Protein AF-A0A358SL90-F1 (afdb_monomer_lite)

Secondary structure (DSSP, 8-state):
-PPPGGGS-------HHHHHHHHHHHTTS------HHHHHHHHHHHHTTTTT-SSS--HHHHHHHHHHSB-TTS-B--S-------

Radius of gyration: 14.64 Å; chains: 1; bounding box: 29×37×32 Å

Foldseek 3Di:
DDAAAVRDQQAPDDDPVVVVVVVVVCVPPDDDDDDPVLVVLVVCLNRRVVPPDNDADDPQQQVCLVVPCAGNVRGRHNDHGHDDDD

Structure (mmCIF, N/CA/C/O backbone):
data_AF-A0A358SL90-F1
#
_entry.id   AF-A0A358SL90-F1
#
loop_
_atom_site.group_PDB
_atom_site.id
_atom_site.type_symbol
_atom_site.label_atom_id
_atom_site.label_alt_id
_atom_site.label_comp_id
_atom_site.label_asym_id
_atom_site.label_entity_id
_atom_site.label_seq_id
_atom_site.pdbx_PDB_ins_code
_atom_site.Cartn_x
_atom_site.Cartn_y
_atom_site.Cartn_z
_atom_site.occupancy
_atom_site.B_iso_or_equiv
_atom_site.auth_seq_id
_atom_site.auth_comp_id
_atom_site.auth_asym_id
_atom_site.auth_atom_id
_atom_site.pdbx_PDB_model_num
ATOM 1 N N . MET A 1 1 ? -3.189 -23.311 13.703 1.00 70.56 1 MET A N 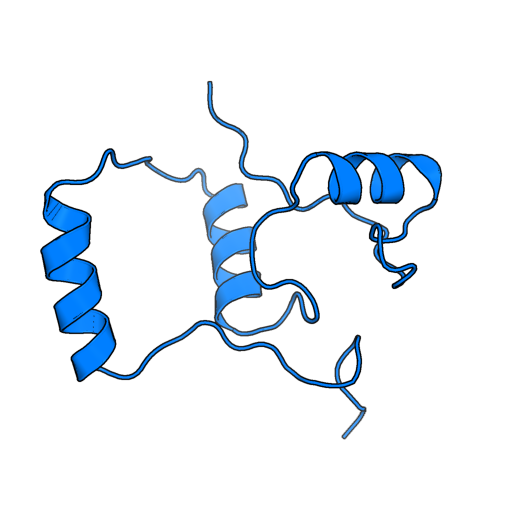1
ATOM 2 C CA . MET A 1 1 ? -2.873 -22.123 12.880 1.00 70.56 1 MET A CA 1
ATOM 3 C C . MET A 1 1 ? -4.115 -21.254 12.827 1.00 70.56 1 MET A C 1
ATOM 5 O O . MET A 1 1 ? -5.190 -21.802 12.621 1.00 70.56 1 MET A O 1
ATOM 9 N N . THR A 1 2 ? -3.997 -19.956 13.099 1.00 84.75 2 THR A N 1
ATOM 10 C CA . THR A 1 2 ? -5.122 -19.011 13.045 1.00 84.75 2 THR A CA 1
ATOM 11 C C . THR A 1 2 ? -5.374 -18.556 11.609 1.00 84.75 2 THR A C 1
ATOM 13 O O . THR A 1 2 ? -4.456 -18.520 10.789 1.00 84.75 2 THR A O 1
ATOM 16 N N . THR A 1 3 ? -6.627 -18.235 11.290 1.00 90.12 3 THR A N 1
ATOM 17 C CA . THR A 1 3 ? -7.007 -17.729 9.966 1.00 90.12 3 THR A CA 1
ATOM 18 C C . THR A 1 3 ? -6.376 -16.351 9.727 1.00 90.12 3 THR A C 1
ATOM 20 O O . THR A 1 3 ? -6.446 -15.506 10.623 1.00 90.12 3 THR A O 1
ATOM 23 N N . PRO A 1 4 ? -5.784 -16.086 8.545 1.00 91.44 4 PRO A N 1
ATOM 24 C CA . PRO A 1 4 ? -5.292 -14.758 8.193 1.00 91.44 4 PRO A CA 1
ATOM 25 C C . PRO A 1 4 ? -6.393 -13.696 8.269 1.00 91.44 4 PRO A C 1
ATOM 27 O O . PRO A 1 4 ? -7.569 -13.979 8.017 1.00 91.44 4 PRO A O 1
ATOM 30 N N . HIS A 1 5 ? -6.005 -12.457 8.567 1.00 89.69 5 HIS A N 1
ATOM 31 C CA . HIS A 1 5 ? -6.934 -11.329 8.583 1.00 89.69 5 HIS A CA 1
ATOM 32 C C . HIS A 1 5 ? -7.585 -11.133 7.206 1.00 89.69 5 HIS A C 1
ATOM 34 O O . HIS A 1 5 ? -6.925 -11.232 6.171 1.00 89.69 5 HIS A O 1
ATOM 40 N N . GLY A 1 6 ? -8.904 -10.924 7.185 1.00 86.56 6 GLY A N 1
ATOM 41 C CA . GLY A 1 6 ? -9.701 -10.922 5.950 1.00 86.56 6 GLY A CA 1
ATOM 42 C C . GLY A 1 6 ? -9.921 -12.305 5.315 1.00 86.56 6 GLY A C 1
ATOM 43 O O . GLY A 1 6 ? -10.350 -12.396 4.167 1.00 86.56 6 GLY A O 1
ATOM 44 N N . GLY A 1 7 ? -9.626 -13.393 6.035 1.00 90.12 7 GLY A N 1
ATOM 45 C CA . GLY A 1 7 ? -9.973 -14.770 5.664 1.00 90.12 7 GLY A CA 1
ATOM 46 C C . GLY A 1 7 ? -8.977 -15.474 4.739 1.00 90.12 7 GLY A C 1
ATOM 47 O O . GLY A 1 7 ? -8.994 -16.701 4.646 1.00 90.12 7 GLY A O 1
ATOM 48 N N . ARG A 1 8 ? -8.084 -14.737 4.069 1.00 91.25 8 ARG A N 1
ATOM 49 C CA . ARG A 1 8 ? -7.087 -15.304 3.152 1.00 91.25 8 ARG A CA 1
ATOM 50 C C . ARG A 1 8 ? -5.798 -14.494 3.172 1.00 91.25 8 ARG A C 1
ATOM 52 O O . ARG A 1 8 ? -5.837 -13.274 3.052 1.00 91.25 8 ARG A O 1
ATOM 59 N N . LEU A 1 9 ? -4.666 -15.196 3.228 1.00 92.75 9 LEU A N 1
ATOM 60 C CA . LEU A 1 9 ? -3.349 -14.588 3.068 1.00 92.75 9 LEU A CA 1
ATOM 61 C C . LEU A 1 9 ? -3.196 -14.050 1.639 1.00 92.75 9 LEU A C 1
ATOM 63 O O . LEU A 1 9 ? -3.401 -14.774 0.662 1.00 92.75 9 LEU A O 1
ATOM 67 N N . VAL A 1 10 ? -2.832 -12.781 1.522 1.00 94.19 10 VAL A N 1
ATOM 68 C CA . VAL A 1 10 ? -2.563 -12.111 0.252 1.00 94.19 10 VAL A CA 1
ATOM 69 C C . VAL A 1 10 ? -1.052 -12.004 0.064 1.00 94.19 10 VAL A C 1
ATOM 71 O O . VAL A 1 10 ? -0.438 -11.075 0.561 1.00 94.19 10 VAL A O 1
ATOM 74 N N . GLY A 1 11 ? -0.450 -12.949 -0.660 1.00 92.94 11 GLY A N 1
ATOM 75 C CA . GLY A 1 11 ? 0.939 -12.836 -1.120 1.00 92.94 11 GLY A CA 1
ATOM 76 C C . GLY A 1 11 ? 1.007 -12.171 -2.496 1.00 92.94 11 GLY A C 1
ATOM 77 O O . GLY A 1 11 ? 0.246 -12.547 -3.389 1.00 92.94 11 GLY A O 1
ATOM 78 N N . LEU A 1 12 ? 1.903 -11.195 -2.672 1.00 95.06 12 LEU A N 1
ATOM 79 C CA . LEU A 1 12 ? 2.066 -10.461 -3.940 1.00 95.06 12 LEU A CA 1
ATOM 80 C C . LEU A 1 12 ? 3.307 -10.890 -4.735 1.00 95.06 12 LEU A C 1
ATOM 82 O O . LEU A 1 12 ? 3.529 -10.405 -5.846 1.00 95.06 12 LEU A O 1
ATOM 86 N N . LEU A 1 13 ? 4.113 -11.805 -4.188 1.00 94.94 13 LEU A N 1
ATOM 87 C CA . LEU A 1 13 ? 5.221 -12.413 -4.917 1.00 94.94 13 LEU A CA 1
ATOM 88 C C . LEU A 1 13 ? 4.696 -13.269 -6.073 1.00 94.94 13 LEU A C 1
ATOM 90 O O . LEU A 1 13 ? 3.718 -14.003 -5.942 1.00 94.94 13 LEU A O 1
ATOM 94 N N . VAL A 1 14 ? 5.373 -13.165 -7.211 1.00 95.00 14 VAL A N 1
ATOM 95 C CA . VAL A 1 14 ? 5.052 -13.902 -8.435 1.00 95.00 14 VAL A CA 1
ATOM 96 C C . VAL A 1 14 ? 6.153 -14.910 -8.747 1.00 95.00 14 VAL A C 1
ATOM 98 O O . VAL A 1 14 ? 7.281 -14.771 -8.271 1.00 95.00 14 VAL A O 1
ATOM 101 N N . ASP A 1 15 ? 5.842 -15.902 -9.577 1.00 97.00 15 ASP A N 1
ATOM 102 C CA . ASP A 1 15 ? 6.833 -16.846 -10.091 1.00 97.00 15 ASP A CA 1
ATOM 103 C C . ASP A 1 15 ? 7.936 -16.158 -10.925 1.00 97.00 15 ASP A C 1
ATOM 105 O O . ASP A 1 15 ? 7.823 -14.998 -11.346 1.00 97.00 15 ASP A O 1
ATOM 109 N N . SER A 1 16 ? 9.026 -16.887 -11.171 1.00 96.25 16 SER A N 1
ATOM 110 C CA . SER A 1 16 ? 10.208 -16.391 -11.885 1.00 96.25 16 SER A CA 1
ATOM 111 C C . SER A 1 16 ? 9.896 -15.879 -13.292 1.00 96.25 16 SER A C 1
ATOM 113 O O . SER A 1 16 ? 10.436 -14.849 -13.713 1.00 96.25 16 SER A O 1
ATOM 115 N N . ASP A 1 17 ? 9.000 -16.551 -14.012 1.00 97.56 17 ASP A N 1
ATOM 116 C CA . ASP A 1 17 ? 8.667 -16.218 -15.397 1.00 97.56 17 ASP A CA 1
ATOM 117 C C . ASP A 1 17 ? 7.876 -14.915 -15.461 1.00 97.56 17 ASP A C 1
ATOM 119 O O . ASP A 1 17 ? 8.133 -14.032 -16.295 1.00 97.56 17 ASP A O 1
ATOM 123 N N . ARG A 1 18 ? 6.915 -14.758 -14.550 1.00 96.81 18 ARG A N 1
ATOM 124 C CA . ARG A 1 18 ? 6.144 -13.533 -14.405 1.00 96.81 18 ARG A CA 1
ATOM 125 C C . ARG A 1 18 ? 7.019 -12.390 -13.905 1.00 96.81 18 ARG A C 1
ATOM 127 O O . ARG A 1 18 ? 6.897 -11.288 -14.446 1.00 96.81 18 ARG A O 1
ATOM 134 N N . ALA A 1 19 ? 7.929 -12.640 -12.965 1.00 96.56 19 ALA A N 1
ATOM 135 C CA . ALA A 1 19 ? 8.886 -11.648 -12.483 1.00 96.56 19 ALA A CA 1
ATOM 136 C C . ALA A 1 19 ? 9.766 -11.111 -13.624 1.00 96.56 19 ALA A C 1
ATOM 138 O O . ALA A 1 19 ? 9.902 -9.897 -13.773 1.00 96.56 19 ALA A O 1
ATOM 139 N N . ALA A 1 20 ? 10.302 -11.982 -14.486 1.00 97.12 20 ALA A N 1
ATOM 140 C CA . ALA A 1 20 ? 11.103 -11.570 -15.640 1.00 97.12 20 ALA A CA 1
ATOM 141 C C . ALA A 1 20 ? 10.303 -10.695 -16.625 1.00 97.12 20 ALA A C 1
ATOM 143 O O . ALA A 1 20 ? 10.802 -9.679 -17.117 1.00 97.12 20 ALA A O 1
ATOM 144 N N . LYS A 1 21 ? 9.035 -11.047 -16.883 1.00 97.31 21 LYS A N 1
ATOM 145 C CA . LYS A 1 21 ? 8.130 -10.245 -17.727 1.00 97.31 21 LYS A CA 1
ATOM 146 C C . LYS A 1 21 ? 7.848 -8.869 -17.118 1.00 97.31 21 LYS A C 1
ATOM 148 O O . LYS A 1 21 ? 7.874 -7.878 -17.845 1.00 97.31 21 LYS A O 1
ATOM 153 N N . LEU A 1 22 ? 7.588 -8.800 -15.812 1.00 96.31 22 LEU A N 1
ATOM 154 C CA . LEU A 1 22 ? 7.334 -7.539 -15.111 1.00 96.31 22 LEU A CA 1
ATOM 155 C C . LEU A 1 22 ? 8.576 -6.645 -15.087 1.00 96.31 22 LEU A C 1
ATOM 157 O O . LEU A 1 22 ? 8.456 -5.473 -15.423 1.00 96.31 22 LEU A O 1
ATOM 161 N N . LYS A 1 23 ? 9.765 -7.198 -14.809 1.00 95.19 23 LYS A N 1
ATOM 162 C CA . LYS A 1 23 ? 11.036 -6.451 -14.837 1.00 95.19 23 LYS A CA 1
ATOM 163 C C . LYS A 1 23 ? 11.296 -5.801 -16.197 1.00 95.19 23 LYS A C 1
ATOM 165 O O . LYS A 1 23 ? 11.617 -4.620 -16.252 1.00 95.19 23 LYS A O 1
ATOM 170 N N . ARG A 1 24 ? 11.087 -6.534 -17.300 1.00 96.50 24 ARG A N 1
ATOM 171 C CA . ARG A 1 24 ? 11.230 -5.973 -18.659 1.00 96.50 24 ARG A CA 1
ATOM 172 C C . ARG A 1 24 ? 10.263 -4.820 -18.927 1.00 96.50 24 ARG A C 1
ATOM 174 O O . ARG A 1 24 ? 10.654 -3.841 -19.544 1.00 96.50 24 ARG A O 1
ATOM 181 N N . ARG A 1 25 ? 9.011 -4.930 -18.471 1.00 96.19 25 ARG A N 1
ATOM 182 C CA . ARG A 1 25 ? 8.004 -3.867 -18.641 1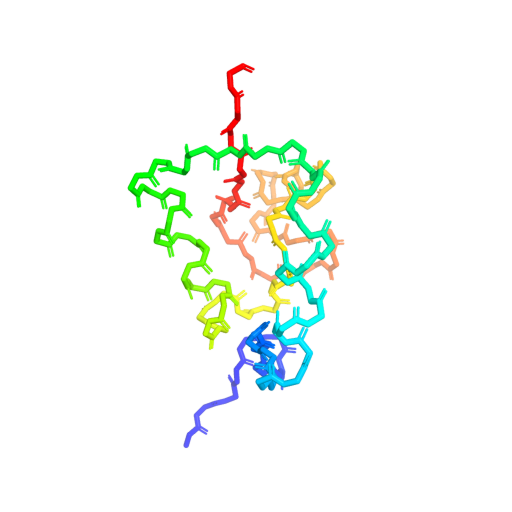.00 96.19 25 ARG A CA 1
ATOM 183 C C . ARG A 1 25 ? 8.292 -2.649 -17.768 1.00 96.19 25 ARG A C 1
ATOM 185 O O . ARG A 1 25 ? 8.114 -1.532 -18.230 1.00 96.19 25 ARG A O 1
ATOM 192 N N . ALA A 1 26 ? 8.743 -2.871 -16.536 1.00 94.94 26 ALA A N 1
ATOM 193 C CA . ALA A 1 26 ? 9.050 -1.811 -15.585 1.00 94.94 26 ALA A CA 1
ATOM 194 C C . ALA A 1 26 ? 10.275 -0.977 -15.991 1.00 94.94 26 ALA A C 1
ATOM 196 O O . ALA A 1 26 ? 10.387 0.163 -15.563 1.00 94.94 26 ALA A O 1
ATOM 197 N N . ALA A 1 27 ? 11.157 -1.503 -16.850 1.00 94.50 27 ALA A N 1
ATOM 198 C CA . ALA A 1 27 ? 12.362 -0.805 -17.306 1.00 94.50 27 ALA A CA 1
ATOM 199 C C . ALA A 1 27 ? 12.091 0.544 -18.003 1.00 94.50 27 ALA A C 1
ATOM 201 O O . ALA A 1 27 ? 12.983 1.382 -18.060 1.00 94.50 27 ALA A O 1
ATOM 202 N N . VAL A 1 28 ? 10.880 0.754 -18.531 1.00 95.50 28 VAL A N 1
ATOM 203 C CA . VAL A 1 28 ? 10.471 2.009 -19.188 1.00 95.50 28 VAL A CA 1
ATOM 204 C C . VAL A 1 28 ? 9.525 2.856 -18.333 1.00 95.50 28 VAL A C 1
ATOM 206 O O . VAL A 1 28 ? 9.012 3.868 -18.803 1.00 95.50 28 VAL A O 1
ATOM 209 N N . TRP A 1 29 ? 9.233 2.435 -17.101 1.00 96.19 29 TRP A N 1
ATOM 210 C CA . TRP A 1 29 ? 8.322 3.156 -16.218 1.00 96.19 29 TRP A CA 1
ATOM 211 C C . TRP A 1 29 ? 9.069 4.168 -15.349 1.00 96.19 29 TRP A C 1
ATOM 213 O O . TRP A 1 29 ? 10.217 3.924 -14.962 1.00 96.19 29 TRP A O 1
ATOM 223 N N . PRO A 1 30 ? 8.410 5.283 -14.983 1.00 94.62 30 PRO A N 1
ATOM 224 C CA . PRO A 1 30 ? 8.905 6.149 -13.928 1.00 94.62 30 PRO A CA 1
ATOM 225 C C . PRO A 1 30 ? 9.194 5.326 -12.676 1.00 94.62 30 PRO A C 1
ATOM 227 O O . PRO A 1 30 ? 8.378 4.508 -12.247 1.00 94.62 30 PRO A O 1
ATOM 230 N N . SER A 1 31 ? 10.384 5.527 -12.125 1.00 92.81 31 SER A N 1
ATOM 231 C CA . SER A 1 31 ? 10.862 4.798 -10.959 1.00 92.81 31 SER A CA 1
ATOM 232 C C . SER A 1 31 ? 10.954 5.736 -9.766 1.00 92.81 31 SER A C 1
ATOM 234 O O . SER A 1 31 ? 11.304 6.907 -9.907 1.00 92.81 31 SER A O 1
ATOM 236 N N . TRP A 1 32 ? 10.646 5.200 -8.591 1.00 94.38 32 TRP A N 1
ATOM 237 C CA . TRP A 1 32 ? 10.703 5.910 -7.322 1.00 94.38 32 TRP A CA 1
ATOM 238 C C . TRP A 1 32 ? 11.635 5.162 -6.372 1.00 94.38 32 TRP A C 1
ATOM 240 O O . TRP A 1 32 ? 11.485 3.954 -6.172 1.00 94.38 32 TRP A O 1
ATOM 250 N N . ASN A 1 33 ? 12.605 5.875 -5.801 1.00 95.00 33 ASN A N 1
ATOM 251 C CA . ASN A 1 33 ? 13.505 5.310 -4.803 1.00 95.00 33 ASN A CA 1
ATOM 252 C C . ASN A 1 33 ? 12.812 5.345 -3.443 1.00 95.00 33 ASN A C 1
ATOM 254 O O . ASN A 1 33 ? 12.613 6.412 -2.868 1.00 95.00 33 ASN A O 1
ATOM 258 N N . LEU A 1 34 ? 12.449 4.167 -2.941 1.00 95.12 34 LEU A N 1
ATOM 259 C CA . LEU A 1 34 ? 11.719 4.039 -1.687 1.00 95.12 34 LEU A CA 1
ATOM 260 C C . LEU A 1 34 ? 12.582 4.451 -0.495 1.00 95.12 34 LEU A C 1
ATOM 262 O O . LEU A 1 34 ? 13.757 4.087 -0.395 1.00 95.12 34 LEU A O 1
ATOM 266 N N . THR A 1 35 ? 11.967 5.150 0.457 1.00 96.06 35 THR A N 1
ATOM 267 C CA . THR A 1 35 ? 12.573 5.349 1.775 1.00 96.06 35 THR A CA 1
ATOM 268 C C . THR A 1 35 ? 12.621 4.026 2.540 1.00 96.06 35 THR A C 1
ATOM 270 O O . THR A 1 35 ? 11.903 3.072 2.232 1.00 96.06 35 THR A O 1
ATOM 273 N N . ARG A 1 36 ? 13.429 3.961 3.606 1.00 95.62 36 ARG A N 1
ATOM 274 C CA . ARG A 1 36 ? 13.510 2.760 4.454 1.00 95.62 36 ARG A CA 1
ATOM 275 C C . ARG A 1 36 ? 12.142 2.333 4.991 1.00 95.62 36 ARG A C 1
ATOM 277 O O . ARG A 1 36 ? 11.859 1.142 5.052 1.00 95.62 36 ARG A O 1
ATOM 284 N N . ARG A 1 37 ? 11.296 3.296 5.371 1.00 94.19 37 ARG A N 1
ATOM 285 C CA . ARG A 1 37 ? 9.951 3.013 5.882 1.00 94.19 37 ARG A CA 1
ATOM 286 C C . ARG A 1 37 ? 9.062 2.407 4.796 1.00 94.19 37 ARG A C 1
ATOM 288 O O . ARG A 1 37 ? 8.469 1.359 5.025 1.00 94.19 37 ARG A O 1
ATOM 295 N N . GLN A 1 38 ? 9.043 3.028 3.618 1.00 95.69 38 GLN A N 1
ATOM 296 C CA . GLN A 1 38 ? 8.261 2.567 2.469 1.00 95.69 38 GLN A CA 1
ATOM 297 C C . GLN A 1 38 ? 8.691 1.171 2.008 1.00 95.69 38 GLN A C 1
ATOM 299 O O . GLN A 1 38 ? 7.849 0.364 1.621 1.00 95.69 38 GLN A O 1
ATOM 304 N N . LEU A 1 39 ? 9.990 0.866 2.083 1.00 95.94 39 LEU A N 1
ATOM 305 C CA . LEU A 1 39 ? 10.508 -0.462 1.773 1.00 95.94 39 LEU A CA 1
ATOM 306 C C . LEU A 1 39 ? 9.964 -1.521 2.742 1.00 95.94 39 LEU A C 1
ATOM 308 O O . LEU A 1 39 ? 9.481 -2.552 2.285 1.00 95.94 39 LEU A O 1
ATOM 312 N N . CYS A 1 40 ? 9.968 -1.256 4.052 1.00 95.31 40 CYS A N 1
ATOM 313 C CA . CYS A 1 40 ? 9.390 -2.179 5.034 1.00 95.31 40 CYS A CA 1
ATOM 314 C C . CYS A 1 40 ? 7.887 -2.402 4.806 1.00 95.31 40 CYS A C 1
ATOM 316 O O . CYS A 1 40 ? 7.412 -3.535 4.877 1.00 95.31 40 CYS A O 1
ATOM 318 N N . ASP A 1 41 ? 7.133 -1.341 4.504 1.00 95.56 41 ASP A N 1
ATOM 319 C CA . ASP A 1 41 ? 5.701 -1.462 4.214 1.00 95.56 41 ASP A CA 1
ATOM 320 C C . ASP A 1 41 ? 5.462 -2.271 2.917 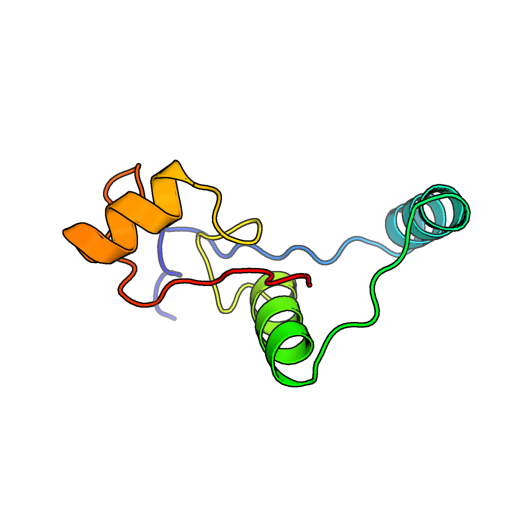1.00 95.56 41 ASP A C 1
ATOM 322 O O . ASP A 1 41 ? 4.564 -3.116 2.866 1.00 95.56 41 ASP A O 1
ATOM 326 N N . LEU A 1 42 ? 6.314 -2.105 1.895 1.00 95.62 42 LEU A N 1
ATOM 327 C CA . LEU A 1 42 ? 6.279 -2.913 0.671 1.00 95.62 42 LEU A CA 1
ATOM 328 C C . LEU A 1 42 ? 6.613 -4.391 0.930 1.00 95.62 42 LEU A C 1
ATOM 330 O O . LEU A 1 42 ? 5.966 -5.266 0.358 1.00 95.62 42 LEU A O 1
ATOM 334 N N . GLU A 1 43 ? 7.591 -4.691 1.787 1.00 95.75 43 GLU A N 1
ATOM 335 C CA . GLU A 1 43 ? 7.935 -6.067 2.170 1.00 95.75 43 GLU A CA 1
ATOM 336 C C . GLU A 1 43 ? 6.764 -6.766 2.877 1.00 95.75 43 GLU A C 1
ATOM 338 O O . GLU A 1 43 ? 6.446 -7.914 2.554 1.00 95.75 43 GLU A O 1
ATOM 343 N N . LEU A 1 44 ? 6.072 -6.062 3.782 1.00 95.25 44 LEU A N 1
ATOM 344 C CA . LEU A 1 44 ? 4.889 -6.576 4.482 1.00 95.25 44 LEU A CA 1
ATOM 345 C C . LEU A 1 44 ? 3.694 -6.794 3.544 1.00 95.25 44 LEU A C 1
ATOM 347 O O . LEU A 1 44 ? 2.952 -7.767 3.713 1.00 95.25 44 LEU A O 1
ATOM 351 N N . LEU A 1 45 ? 3.524 -5.943 2.527 1.00 95.56 45 LEU A N 1
ATOM 352 C CA . LEU A 1 45 ? 2.574 -6.192 1.437 1.00 95.56 45 LEU A CA 1
ATOM 353 C C . LEU A 1 45 ? 2.984 -7.420 0.612 1.00 95.56 45 LEU A C 1
ATOM 355 O O . LEU A 1 45 ? 2.144 -8.257 0.289 1.00 95.56 45 LEU A O 1
ATOM 359 N N . ALA A 1 46 ? 4.271 -7.558 0.286 1.00 94.81 46 ALA A N 1
ATOM 360 C CA . ALA A 1 46 ? 4.767 -8.623 -0.578 1.00 94.81 46 ALA A CA 1
ATOM 361 C C . ALA A 1 46 ? 4.590 -10.020 0.035 1.00 94.81 46 ALA A C 1
ATOM 363 O O . ALA A 1 46 ? 4.128 -10.938 -0.651 1.00 94.81 46 ALA A O 1
ATOM 364 N N . CYS A 1 47 ? 4.924 -10.177 1.319 1.00 93.69 47 CYS A N 1
ATOM 365 C CA . CYS A 1 47 ? 4.815 -11.450 2.035 1.00 93.69 47 CYS A CA 1
ATOM 366 C C . CYS A 1 47 ? 3.403 -11.739 2.578 1.00 93.69 47 CYS A C 1
ATOM 368 O O . CYS A 1 47 ? 3.130 -12.859 3.009 1.00 93.69 47 CYS A O 1
ATOM 370 N N . GLY A 1 48 ? 2.504 -10.750 2.549 1.00 93.19 48 GLY A N 1
ATOM 371 C CA . GLY A 1 48 ? 1.131 -10.865 3.036 1.00 93.19 48 GLY A CA 1
ATOM 372 C C . GLY A 1 48 ? 0.939 -10.596 4.524 1.00 93.19 48 GLY A C 1
ATOM 373 O O . GLY A 1 48 ? -0.155 -10.835 5.043 1.00 93.19 48 GLY A O 1
ATOM 374 N N . GLY A 1 49 ? 1.948 -10.039 5.200 1.00 92.94 49 GLY A N 1
ATOM 375 C CA . GLY A 1 49 ? 1.830 -9.526 6.568 1.00 92.94 49 GLY A CA 1
ATOM 376 C C . GLY A 1 49 ? 0.748 -8.451 6.714 1.00 92.94 49 GLY A C 1
ATOM 377 O O . GLY A 1 49 ? 0.154 -8.325 7.781 1.00 92.94 49 GLY A O 1
ATOM 378 N N . PHE A 1 50 ? 0.425 -7.740 5.628 1.00 94.62 50 PHE A N 1
ATOM 379 C CA . PHE A 1 50 ? -0.668 -6.767 5.575 1.00 94.62 50 PHE A CA 1
ATOM 380 C C . PHE A 1 50 ? -1.980 -7.283 4.978 1.00 94.62 50 PHE A C 1
ATOM 382 O O . PHE A 1 50 ? -2.822 -6.491 4.563 1.00 94.62 50 PHE A O 1
ATOM 389 N N . SER A 1 51 ? -2.208 -8.597 4.951 1.00 93.50 51 SER A N 1
ATOM 390 C CA . SER A 1 51 ? -3.516 -9.131 4.542 1.00 93.50 51 SER A CA 1
ATOM 391 C C . SER A 1 51 ? -4.650 -8.454 5.336 1.00 93.50 51 SER A C 1
ATOM 393 O O . SER A 1 51 ? -4.534 -8.334 6.558 1.00 93.50 51 SER A O 1
ATOM 395 N N . PRO A 1 52 ? -5.733 -7.987 4.683 1.00 94.00 52 PRO A N 1
ATOM 396 C CA . PRO A 1 52 ? -6.154 -8.270 3.303 1.00 94.00 52 PRO A CA 1
ATOM 397 C C . PRO A 1 52 ? -5.656 -7.293 2.220 1.00 94.00 52 PRO A C 1
ATOM 399 O O . PRO A 1 52 ? -6.129 -7.373 1.081 1.00 94.00 52 PRO A O 1
ATOM 402 N N . LEU A 1 53 ? -4.758 -6.359 2.540 1.00 94.12 53 LEU A N 1
ATOM 403 C CA . LEU A 1 53 ? -4.296 -5.345 1.594 1.00 94.12 53 LEU A CA 1
ATOM 404 C C . LEU A 1 53 ? -3.583 -5.964 0.386 1.00 94.12 53 LEU A C 1
ATOM 406 O O . LEU A 1 53 ? -2.841 -6.938 0.498 1.00 94.12 53 LEU A O 1
ATOM 410 N N . ARG A 1 54 ? -3.823 -5.370 -0.788 1.00 93.44 54 ARG A N 1
ATOM 411 C CA . ARG A 1 54 ? -3.226 -5.766 -2.081 1.00 93.44 54 ARG A CA 1
ATOM 412 C C . ARG A 1 54 ? -2.312 -4.692 -2.670 1.00 93.44 54 ARG A C 1
ATOM 414 O O . ARG A 1 54 ? -1.625 -4.946 -3.653 1.00 93.44 54 ARG A O 1
ATOM 421 N N . SER A 1 55 ? -2.343 -3.499 -2.093 1.00 94.19 55 SER A N 1
ATOM 422 C CA . SER A 1 55 ? -1.613 -2.309 -2.511 1.00 94.19 55 SER A CA 1
ATOM 423 C C . SER A 1 55 ? -1.515 -1.346 -1.329 1.00 94.19 55 SER A C 1
ATOM 425 O O . SER A 1 55 ? -2.150 -1.564 -0.294 1.00 94.19 55 SER A O 1
ATOM 427 N N . PHE A 1 56 ? -0.774 -0.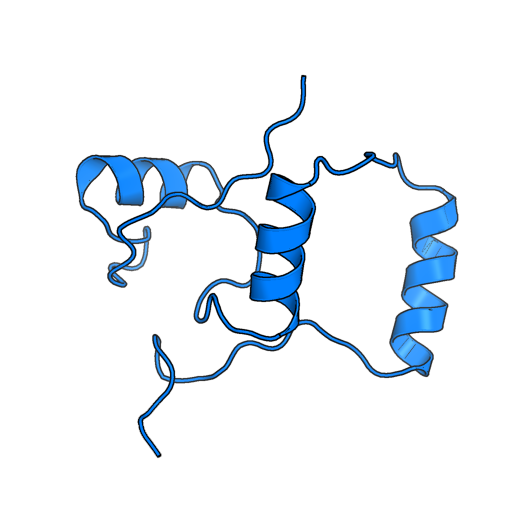252 -1.506 1.00 95.94 56 PHE A N 1
ATOM 428 C CA . PHE A 1 56 ? -0.948 0.938 -0.673 1.00 95.94 56 PHE A CA 1
ATOM 429 C C . PHE A 1 56 ? -2.400 1.436 -0.747 1.00 95.94 56 PHE A C 1
ATOM 431 O O . PHE A 1 56 ? -3.093 1.194 -1.745 1.00 95.94 56 PHE A O 1
ATOM 438 N N . LEU A 1 57 ? -2.858 2.098 0.316 1.00 96.25 57 LEU A N 1
ATOM 439 C CA . LEU A 1 57 ? -4.230 2.583 0.421 1.00 96.25 57 LEU A CA 1
ATOM 440 C C . LEU A 1 57 ? -4.505 3.680 -0.612 1.00 96.25 57 LEU A C 1
ATOM 442 O O . LEU A 1 57 ? -3.730 4.627 -0.759 1.00 96.25 57 LEU A O 1
ATOM 446 N N . GLY A 1 58 ? -5.638 3.553 -1.302 1.00 95.12 58 GLY A N 1
ATOM 447 C CA . GLY A 1 58 ? -6.220 4.646 -2.074 1.00 95.12 58 GLY A CA 1
ATOM 448 C C . GLY A 1 58 ? -6.897 5.675 -1.164 1.00 95.12 58 GLY A C 1
ATOM 449 O O . GLY A 1 58 ? -6.990 5.486 0.049 1.00 95.12 58 GLY A O 1
ATOM 450 N N . ARG A 1 59 ? -7.408 6.759 -1.757 1.00 94.75 59 ARG A N 1
ATOM 451 C CA . ARG A 1 59 ? -8.065 7.853 -1.019 1.00 94.75 59 ARG A CA 1
ATOM 452 C C . ARG A 1 59 ? -9.210 7.361 -0.127 1.00 94.75 59 ARG A C 1
ATOM 454 O O . ARG A 1 59 ? -9.252 7.743 1.036 1.00 94.75 59 ARG A O 1
ATOM 461 N N . ASP A 1 60 ? -10.102 6.529 -0.652 1.00 95.44 60 ASP A N 1
ATOM 462 C CA . ASP A 1 60 ? -11.312 6.120 0.074 1.00 95.44 60 ASP A CA 1
ATOM 463 C C . ASP A 1 60 ? -10.977 5.239 1.282 1.00 95.44 60 ASP A C 1
ATOM 465 O O . ASP A 1 60 ? -11.473 5.477 2.380 1.00 95.44 60 ASP A O 1
ATOM 469 N N . ASP A 1 61 ? -10.068 4.274 1.109 1.00 95.75 61 ASP A N 1
ATOM 470 C CA . ASP A 1 61 ? -9.584 3.451 2.219 1.00 95.75 61 ASP A CA 1
ATOM 471 C C . ASP A 1 61 ? -8.806 4.281 3.241 1.00 95.75 61 ASP A C 1
ATOM 473 O O . ASP A 1 61 ? -8.949 4.065 4.440 1.00 95.75 61 ASP A O 1
ATOM 477 N N . TYR A 1 62 ? -7.998 5.245 2.793 1.00 95.88 62 TYR A N 1
ATOM 478 C CA . TYR A 1 62 ? -7.274 6.141 3.691 1.00 95.88 62 TYR A CA 1
ATOM 479 C C . TYR A 1 62 ? -8.230 6.962 4.564 1.00 95.88 62 TYR A C 1
ATOM 481 O O . TYR A 1 62 ? -8.069 6.993 5.784 1.00 95.88 62 TYR A O 1
ATOM 489 N N . LEU A 1 63 ? -9.239 7.594 3.956 1.00 96.38 63 LEU A N 1
ATOM 490 C CA . LEU A 1 63 ? -10.234 8.388 4.680 1.00 96.38 63 LEU A CA 1
ATOM 491 C C . LEU A 1 63 ? -11.019 7.516 5.664 1.00 96.38 63 LEU A C 1
ATOM 493 O O . LEU A 1 63 ? -11.109 7.857 6.842 1.00 96.38 63 LEU A O 1
ATOM 497 N N . ALA A 1 64 ? -11.487 6.348 5.220 1.00 95.94 64 ALA A N 1
ATOM 498 C CA . ALA A 1 64 ? -12.207 5.411 6.076 1.00 95.94 64 ALA A CA 1
ATOM 499 C C . ALA A 1 64 ? -11.360 4.946 7.277 1.00 95.94 64 ALA A C 1
ATOM 501 O O . ALA A 1 64 ? -11.871 4.856 8.399 1.00 95.94 64 ALA A O 1
ATOM 502 N N . VAL A 1 65 ? -10.060 4.700 7.074 1.00 96.69 65 VAL A N 1
ATOM 503 C CA . VAL A 1 65 ? -9.134 4.302 8.144 1.00 96.69 65 VAL A CA 1
ATOM 504 C C . VAL A 1 65 ? -8.935 5.438 9.142 1.00 96.69 65 VAL A C 1
ATOM 506 O O . VAL A 1 65 ? -8.988 5.196 10.347 1.00 96.69 65 VAL A O 1
ATOM 509 N N . CYS A 1 66 ? -8.757 6.671 8.667 1.00 95.44 66 CYS A N 1
ATOM 510 C CA . CYS A 1 66 ? -8.614 7.837 9.536 1.00 95.44 66 CYS A CA 1
ATOM 511 C C . CYS A 1 66 ? -9.884 8.122 10.354 1.00 95.44 66 CYS A C 1
ATOM 513 O O . CYS A 1 66 ? -9.782 8.484 11.523 1.00 95.44 66 CYS A O 1
ATOM 515 N N . GLU A 1 67 ? -11.068 7.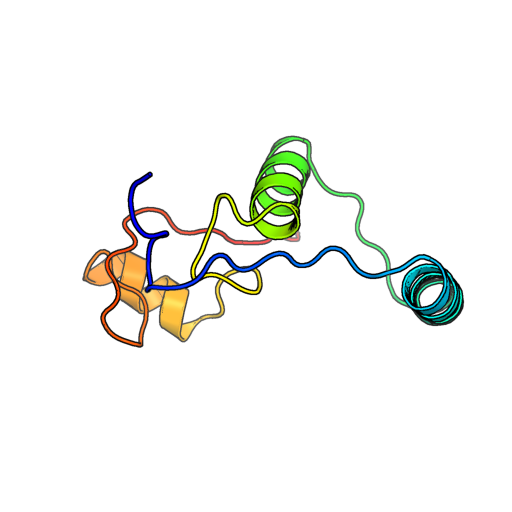948 9.765 1.00 96.25 67 GLU A N 1
ATOM 516 C CA . GLU A 1 67 ? -12.347 8.249 10.423 1.00 96.25 67 GLU A CA 1
ATOM 517 C C . GLU A 1 67 ? -12.827 7.128 11.350 1.00 96.25 67 GLU A C 1
ATOM 519 O O . GLU A 1 67 ? -13.367 7.387 12.424 1.00 96.25 67 GLU A O 1
ATOM 524 N N . SER A 1 68 ? -12.656 5.873 10.933 1.00 96.06 68 SER A N 1
ATOM 525 C CA . SER A 1 68 ? -13.338 4.727 11.548 1.00 96.06 68 SER A CA 1
ATOM 526 C C . SER A 1 68 ? -12.430 3.539 11.860 1.00 96.06 68 SER A C 1
ATOM 528 O O . SER A 1 68 ? -12.918 2.508 12.328 1.00 96.06 68 SER A O 1
ATOM 530 N N . GLN A 1 69 ? -11.119 3.664 11.614 1.00 95.62 69 GLN A N 1
ATOM 531 C CA . GLN A 1 69 ? -10.137 2.582 11.774 1.00 95.62 69 GLN A CA 1
ATOM 532 C C . GLN A 1 69 ? -10.506 1.329 10.967 1.00 95.62 69 GLN A C 1
ATOM 534 O O . GLN A 1 69 ? -10.245 0.193 11.379 1.00 95.62 69 GLN A O 1
ATOM 539 N N . ARG A 1 70 ? -11.164 1.524 9.822 1.00 96.06 70 ARG A N 1
ATOM 540 C CA . ARG A 1 70 ? -11.623 0.465 8.925 1.00 96.06 70 ARG A CA 1
ATOM 541 C C . ARG A 1 70 ? -11.345 0.845 7.483 1.00 96.06 70 ARG A C 1
ATOM 543 O O . ARG A 1 70 ? -11.393 2.011 7.126 1.00 96.06 70 ARG A O 1
ATOM 550 N N . LEU A 1 71 ? -11.099 -0.154 6.648 1.00 95.12 71 LEU A N 1
ATOM 551 C CA . LEU A 1 71 ? -11.091 0.020 5.197 1.00 95.12 71 LEU A CA 1
ATOM 552 C C . LEU A 1 71 ? -12.496 0.379 4.701 1.00 95.12 71 LEU A C 1
ATOM 554 O O . LEU A 1 71 ? -13.485 0.130 5.396 1.00 95.12 71 LEU A O 1
ATOM 558 N N . ALA A 1 72 ? -12.607 0.872 3.467 1.00 93.25 72 ALA A N 1
ATOM 559 C CA . ALA A 1 72 ? -13.893 1.245 2.873 1.00 93.25 72 ALA A CA 1
ATOM 560 C C . ALA A 1 72 ? -14.878 0.060 2.794 1.00 93.25 72 ALA A C 1
ATOM 562 O O . ALA A 1 72 ? -16.092 0.237 2.799 1.00 93.25 72 ALA A O 1
ATOM 563 N N . ASN A 1 73 ? -14.361 -1.173 2.785 1.00 91.44 73 ASN A N 1
ATOM 564 C CA . ASN A 1 73 ? -15.155 -2.403 2.834 1.00 91.44 73 ASN A CA 1
ATOM 565 C C . ASN A 1 73 ? -15.573 -2.842 4.258 1.00 91.44 73 ASN A C 1
ATOM 567 O O . ASN A 1 73 ? -16.103 -3.939 4.427 1.00 91.44 73 ASN A O 1
ATOM 571 N N . GLY A 1 74 ? -15.298 -2.035 5.287 1.00 92.50 74 GLY A N 1
ATOM 572 C CA . GLY A 1 74 ? -15.644 -2.293 6.689 1.00 92.50 74 GLY A CA 1
ATOM 573 C C . GLY A 1 74 ? -14.642 -3.154 7.468 1.00 92.50 74 GLY A C 1
ATOM 574 O O . GLY A 1 74 ? -14.799 -3.331 8.684 1.00 92.50 74 GLY A O 1
ATOM 575 N N . THR A 1 75 ? -13.596 -3.675 6.820 1.00 93.69 75 THR A N 1
ATOM 576 C CA . THR A 1 75 ? -12.569 -4.490 7.490 1.00 93.69 75 THR A CA 1
ATOM 577 C C . THR A 1 75 ? -11.772 -3.647 8.480 1.00 93.69 75 THR A C 1
ATOM 579 O O . THR A 1 75 ? -11.290 -2.580 8.122 1.00 93.69 75 THR A O 1
ATOM 582 N N . LEU A 1 76 ? -11.589 -4.139 9.711 1.00 94.06 76 LEU A N 1
ATOM 583 C CA . LEU A 1 76 ? -10.779 -3.464 10.731 1.00 94.06 76 LEU A CA 1
ATOM 584 C C . LEU A 1 76 ? -9.339 -3.264 10.241 1.00 94.06 76 LEU A C 1
ATOM 586 O O . LEU A 1 76 ? -8.666 -4.234 9.887 1.00 94.06 76 LEU A O 1
ATOM 590 N N . TRP A 1 77 ? -8.877 -2.017 10.247 1.00 95.69 77 TRP A N 1
ATOM 591 C CA . TRP A 1 77 ? -7.530 -1.635 9.847 1.00 95.69 77 TRP A CA 1
ATOM 592 C C . TRP A 1 77 ? -7.158 -0.274 10.464 1.00 95.69 77 TRP A C 1
ATOM 594 O O . 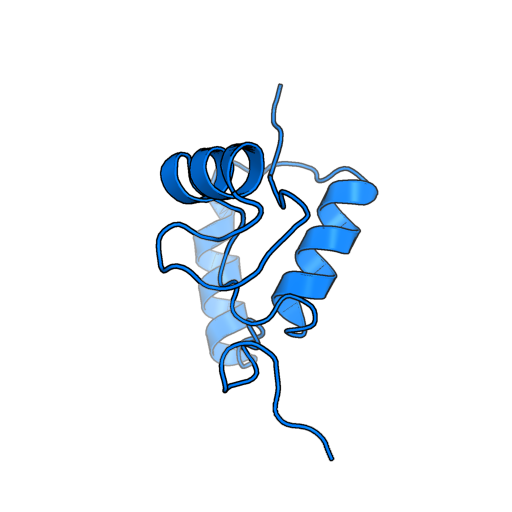TRP A 1 77 ? -7.570 0.762 9.953 1.00 95.69 77 TRP A O 1
ATOM 604 N N . PRO A 1 78 ? -6.413 -0.242 11.580 1.00 92.69 78 PRO A N 1
ATOM 605 C CA . PRO A 1 78 ? -6.250 0.986 12.362 1.00 92.69 78 PRO A CA 1
ATOM 606 C C . PRO A 1 78 ? -5.097 1.895 11.912 1.00 92.69 78 PRO A C 1
ATOM 608 O O . PRO A 1 78 ? -4.978 3.001 12.431 1.00 92.69 78 PRO A O 1
ATOM 611 N N . ILE A 1 79 ? -4.223 1.447 11.002 1.00 92.75 79 ILE A N 1
ATOM 612 C CA . ILE A 1 79 ? -3.002 2.180 10.624 1.00 92.75 79 ILE A CA 1
ATOM 613 C C . ILE A 1 79 ? -2.994 2.434 9.112 1.00 92.75 79 ILE A C 1
ATOM 615 O O . ILE A 1 79 ? -2.995 1.470 8.347 1.00 92.75 79 ILE A O 1
ATOM 619 N N . PRO A 1 80 ? -2.939 3.691 8.643 1.00 93.06 80 PRO A N 1
ATOM 620 C CA . PRO A 1 80 ? -2.864 3.972 7.216 1.00 93.06 80 PRO A CA 1
ATOM 621 C C . PRO A 1 80 ? -1.524 3.500 6.631 1.00 93.06 80 PRO A C 1
ATOM 623 O O . PRO A 1 80 ? -0.459 3.822 7.153 1.00 93.06 80 PRO A O 1
ATOM 626 N N . VAL A 1 81 ? -1.585 2.750 5.527 1.00 95.06 81 VAL A N 1
ATOM 627 C CA . VAL A 1 81 ? -0.409 2.265 4.783 1.00 95.06 81 VAL A CA 1
ATOM 628 C C . VAL A 1 81 ? -0.376 2.966 3.431 1.00 95.06 81 VAL A C 1
ATOM 630 O O . VAL A 1 81 ? -1.060 2.560 2.492 1.00 95.06 81 VAL A O 1
ATOM 633 N N . ILE A 1 82 ? 0.389 4.048 3.339 1.00 95.12 82 ILE A N 1
ATOM 634 C CA . ILE A 1 82 ? 0.442 4.921 2.160 1.00 95.12 82 ILE A CA 1
ATOM 635 C C . ILE A 1 82 ? 1.844 4.950 1.553 1.00 95.12 82 ILE A C 1
ATOM 637 O O . ILE A 1 82 ? 2.828 4.671 2.233 1.00 95.12 82 ILE A O 1
ATOM 641 N N . LEU A 1 83 ? 1.915 5.298 0.269 1.00 94.75 83 LEU A N 1
ATOM 642 C CA . LEU A 1 83 ? 3.161 5.641 -0.406 1.00 94.75 83 LEU A CA 1
ATOM 643 C C . LEU A 1 83 ? 3.184 7.154 -0.612 1.00 94.75 83 LEU A C 1
ATOM 645 O O . LEU A 1 83 ? 2.559 7.668 -1.538 1.00 94.75 83 LEU A O 1
ATOM 649 N N . ASP A 1 84 ? 3.864 7.857 0.281 1.00 91.50 84 ASP A N 1
ATOM 650 C CA . ASP A 1 84 ? 4.106 9.286 0.162 1.00 91.50 84 ASP A CA 1
ATOM 651 C C . ASP A 1 84 ? 5.206 9.567 -0.875 1.00 91.50 84 ASP A C 1
ATOM 653 O O . ASP A 1 84 ? 6.262 8.932 -0.897 1.00 91.50 84 ASP A O 1
ATOM 657 N N . VAL A 1 85 ? 4.941 10.517 -1.766 1.00 90.25 85 VAL A N 1
ATOM 658 C CA . VAL A 1 85 ? 5.896 11.028 -2.756 1.00 90.25 85 VAL A CA 1
ATOM 659 C C . VAL A 1 85 ? 5.928 12.562 -2.651 1.00 90.25 85 VAL A C 1
ATOM 661 O O . VAL A 1 85 ? 4.893 13.131 -2.296 1.00 90.25 85 VAL A O 1
ATOM 664 N N . PRO A 1 86 ? 7.080 13.221 -2.887 1.00 83.00 86 PRO A N 1
ATOM 665 C CA . PRO A 1 86 ? 7.218 14.677 -2.813 1.00 83.00 86 PRO A CA 1
ATOM 666 C C . PRO A 1 86 ? 6.321 15.449 -3.782 1.00 83.00 86 PRO A C 1
ATOM 668 O O . PRO A 1 86 ? 6.017 14.909 -4.872 1.00 83.00 86 PRO A O 1
#

Sequence (86 aa):
MTTPHGGRLVGLLVDSDRAAKLKRRAAVWPSWNLTRRQLCDLELLACGGFSPLRSFLGRDDYLAVCESQRLANGTLWPIPVILDVP

pLDDT: mean 94.02, std 3.57, range [70.56, 97.56]